Protein AF-A0A7C2QMI1-F1 (afdb_monomer)

Sequence (91 aa):
MLPALRRHLQAFLALNALLTLANVLAGGRWWAFWPLLFTALLLGVHYLFYKALSVDERWADERVEELNLKSYDRSHIEDLKRRLRPPGTDA

Secondary structure (DSSP, 8-state):
-HHHHHHHHHHHHHHHHHHHHHHHHTTS-GGGHHHHHHHHHHHHHHHHHHHHHH--HHHHHHHHHHHHHHHHHHHHHHHH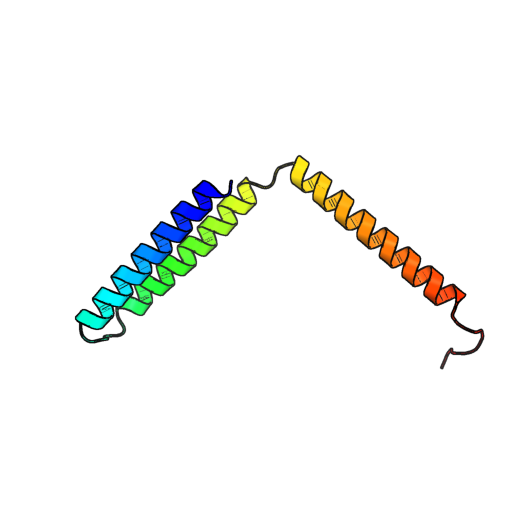HHHSSPTT---

pLDDT: mean 81.78, std 7.76, range [55.25, 91.81]

Foldseek 3Di:
DVPVLVVVVVVLVVVLVVLVVVCVVVPNDCPSVVVNVVSVVVNVVVVVVVVVVPDDPVNVVVVVVVVVVVVVVVVVVVVVVVVPDDPPPDD

Solvent-accessible surface area (backbone atoms only — not comparable to full-atom values): 5247 Å² total; per-residue (Å²): 116,69,70,64,56,48,51,54,51,50,52,49,52,52,52,49,52,52,46,51,51,51,25,55,74,69,68,61,55,75,68,49,51,58,60,50,52,50,53,53,52,50,50,51,53,51,50,52,52,54,50,61,71,66,62,45,72,68,58,49,52,55,50,52,52,53,52,50,53,54,50,50,54,50,53,52,52,52,51,50,54,59,70,69,48,67,93,82,79,86,125

Mean predicted aligned error: 11.53 Å

Structure (mmCIF, N/CA/C/O backbone):
data_AF-A0A7C2QMI1-F1
#
_entry.id   AF-A0A7C2QMI1-F1
#
loop_
_atom_site.group_PDB
_atom_site.id
_atom_site.type_symbol
_atom_site.label_atom_id
_atom_site.label_alt_id
_atom_site.label_comp_id
_atom_site.label_asym_id
_atom_site.label_entity_id
_atom_site.label_seq_id
_atom_site.pdbx_PDB_ins_code
_atom_site.Cartn_x
_atom_site.Cartn_y
_atom_site.Cartn_z
_atom_site.occupancy
_atom_site.B_iso_or_equiv
_atom_site.auth_seq_id
_atom_site.auth_comp_id
_atom_site.auth_asym_id
_atom_site.auth_atom_id
_atom_site.pdbx_PDB_model_num
ATOM 1 N N . MET A 1 1 ? -5.654 9.612 9.901 1.00 55.50 1 MET A N 1
ATOM 2 C CA . MET A 1 1 ? -4.751 8.488 9.541 1.00 55.50 1 MET A CA 1
ATOM 3 C C . MET A 1 1 ? -4.656 8.187 8.041 1.00 55.50 1 MET A C 1
ATOM 5 O O . MET A 1 1 ? -3.551 8.003 7.549 1.00 55.50 1 MET A O 1
ATOM 9 N N . LEU A 1 2 ? -5.753 8.211 7.275 1.00 61.03 2 LEU A N 1
ATOM 10 C CA . LEU A 1 2 ? -5.761 7.901 5.830 1.00 61.03 2 LEU A CA 1
ATOM 11 C C . LEU A 1 2 ? -4.802 8.707 4.912 1.00 61.03 2 LEU A C 1
ATOM 13 O O . LEU A 1 2 ? -4.266 8.105 3.979 1.00 61.03 2 LEU A O 1
ATOM 17 N N . PRO A 1 3 ? -4.539 10.021 5.107 1.00 69.38 3 PRO A N 1
ATOM 18 C CA . PRO A 1 3 ? -3.735 10.780 4.142 1.00 69.38 3 PRO A CA 1
ATOM 19 C C . PRO A 1 3 ? -2.240 10.445 4.204 1.00 69.38 3 PRO A C 1
ATOM 21 O O . PRO A 1 3 ? -1.577 10.445 3.170 1.00 69.38 3 PRO A O 1
ATOM 24 N N . ALA A 1 4 ? -1.706 10.118 5.386 1.00 71.69 4 ALA A N 1
ATOM 25 C CA . ALA A 1 4 ? -0.306 9.729 5.534 1.00 71.69 4 ALA A CA 1
ATOM 26 C C . ALA A 1 4 ? -0.046 8.372 4.867 1.00 71.69 4 ALA A C 1
ATOM 28 O O . ALA A 1 4 ? 0.864 8.268 4.048 1.00 71.69 4 ALA A O 1
ATOM 29 N N . LEU A 1 5 ? -0.893 7.369 5.127 1.00 72.56 5 LEU A N 1
ATOM 30 C CA . LEU A 1 5 ? -0.803 6.058 4.478 1.00 72.56 5 LEU A CA 1
ATOM 31 C C . LEU A 1 5 ? -0.941 6.168 2.953 1.00 72.56 5 LEU A C 1
ATOM 33 O O . LEU A 1 5 ? -0.172 5.550 2.223 1.00 72.56 5 LEU A O 1
ATOM 37 N N . ARG A 1 6 ? -1.862 7.012 2.465 1.00 80.38 6 ARG A N 1
ATOM 38 C CA . ARG A 1 6 ? -2.002 7.301 1.029 1.00 80.38 6 ARG A CA 1
ATOM 39 C C . ARG A 1 6 ? -0.716 7.847 0.415 1.00 80.38 6 ARG A C 1
ATOM 41 O O . ARG A 1 6 ? -0.322 7.365 -0.639 1.00 80.38 6 ARG A O 1
ATOM 48 N N . ARG A 1 7 ? -0.043 8.799 1.071 1.00 81.50 7 ARG A N 1
ATOM 49 C CA . ARG A 1 7 ? 1.241 9.342 0.590 1.00 81.50 7 ARG A CA 1
ATOM 50 C C . ARG A 1 7 ? 2.341 8.280 0.560 1.00 81.50 7 ARG A C 1
ATOM 52 O O . ARG A 1 7 ? 3.088 8.225 -0.408 1.00 81.50 7 ARG A O 1
ATOM 59 N N . HIS A 1 8 ? 2.411 7.415 1.573 1.00 78.94 8 HIS A N 1
ATOM 60 C CA . HIS A 1 8 ? 3.386 6.316 1.606 1.00 78.94 8 HIS A CA 1
ATOM 61 C C . HIS A 1 8 ? 3.124 5.299 0.491 1.00 78.94 8 HIS A C 1
ATOM 63 O O . HIS A 1 8 ? 4.052 4.895 -0.202 1.00 78.94 8 HIS A O 1
ATOM 69 N N . LEU A 1 9 ? 1.857 4.942 0.266 1.00 82.25 9 LEU A N 1
ATOM 70 C CA . LEU A 1 9 ? 1.464 4.056 -0.825 1.00 82.25 9 LEU A CA 1
ATOM 71 C C . LEU A 1 9 ? 1.771 4.677 -2.195 1.00 82.25 9 LEU A C 1
ATOM 73 O O . LEU A 1 9 ? 2.309 4.001 -3.064 1.00 82.25 9 LEU A O 1
ATOM 77 N N . GLN A 1 10 ? 1.477 5.965 -2.387 1.00 88.25 10 GLN A N 1
ATOM 78 C CA . GLN A 1 10 ? 1.801 6.686 -3.620 1.00 88.25 10 GLN A CA 1
ATOM 79 C C . GLN A 1 10 ? 3.310 6.736 -3.873 1.00 88.25 10 GLN A C 1
ATOM 81 O O . GLN A 1 10 ? 3.739 6.449 -4.987 1.00 88.25 10 GLN A O 1
ATOM 86 N N . ALA A 1 11 ? 4.115 7.044 -2.852 1.00 85.62 11 ALA A N 1
ATOM 87 C CA . ALA A 1 11 ? 5.572 7.039 -2.959 1.00 85.62 11 ALA A CA 1
ATOM 88 C C . ALA A 1 11 ? 6.109 5.643 -3.306 1.00 85.62 11 ALA A C 1
ATOM 90 O O . ALA A 1 11 ? 6.970 5.510 -4.173 1.00 85.62 11 ALA A O 1
ATOM 91 N N . PHE A 1 12 ? 5.555 4.598 -2.688 1.00 83.50 12 PHE A N 1
ATOM 92 C CA . PHE A 1 12 ? 5.911 3.216 -2.988 1.00 83.50 12 PHE A CA 1
ATOM 93 C C . PHE A 1 12 ? 5.576 2.821 -4.430 1.00 83.50 12 PHE A C 1
ATOM 95 O O . PHE A 1 12 ? 6.424 2.257 -5.123 1.00 83.50 12 PHE A O 1
ATOM 102 N N . LEU A 1 13 ? 4.365 3.142 -4.895 1.00 88.75 13 LEU A N 1
ATOM 103 C CA . LEU A 1 13 ? 3.933 2.874 -6.267 1.00 88.75 13 LEU A CA 1
ATOM 104 C C . LEU A 1 13 ? 4.788 3.640 -7.278 1.00 88.75 13 LEU A C 1
ATOM 106 O O . LEU A 1 13 ? 5.210 3.059 -8.273 1.00 88.75 13 LEU A O 1
ATOM 110 N N . ALA A 1 14 ? 5.095 4.911 -7.005 1.00 90.69 14 ALA A N 1
ATOM 111 C CA . ALA A 1 14 ? 5.960 5.721 -7.855 1.00 90.69 14 ALA A CA 1
ATOM 112 C C . ALA A 1 14 ? 7.378 5.135 -7.943 1.00 90.69 14 ALA A C 1
ATOM 114 O O . ALA A 1 14 ? 7.908 4.977 -9.040 1.00 90.69 14 ALA A O 1
ATOM 115 N N . LEU A 1 15 ? 7.967 4.745 -6.808 1.00 87.75 15 LEU A N 1
ATOM 116 C CA . LEU A 1 15 ? 9.287 4.116 -6.765 1.00 87.75 15 LEU A CA 1
ATOM 117 C C . LEU A 1 15 ? 9.309 2.783 -7.529 1.00 87.75 15 LEU A C 1
ATOM 119 O O . LEU A 1 15 ? 10.217 2.548 -8.323 1.00 87.75 15 LEU A O 1
ATOM 123 N N . ASN A 1 16 ? 8.296 1.933 -7.338 1.00 86.81 16 ASN A N 1
ATOM 124 C CA . ASN A 1 16 ? 8.189 0.647 -8.035 1.00 86.81 16 ASN A CA 1
ATOM 125 C C . ASN A 1 16 ? 7.990 0.829 -9.542 1.00 86.81 16 ASN A C 1
ATOM 127 O O . ASN A 1 16 ? 8.617 0.122 -10.331 1.00 86.81 16 ASN A O 1
ATOM 131 N N . ALA A 1 17 ? 7.159 1.790 -9.952 1.00 89.94 17 ALA A N 1
ATOM 132 C CA . ALA A 1 17 ? 6.954 2.118 -11.357 1.00 89.94 17 ALA A CA 1
ATOM 133 C C . ALA A 1 17 ? 8.251 2.616 -12.009 1.00 89.94 17 ALA A C 1
ATOM 135 O O . ALA A 1 17 ? 8.611 2.140 -13.084 1.00 89.94 17 ALA A O 1
ATOM 136 N N . LEU A 1 18 ? 8.993 3.504 -11.335 1.00 91.38 18 LEU A N 1
ATOM 137 C CA . LEU A 1 18 ? 10.289 3.998 -11.807 1.00 91.38 18 LEU A CA 1
ATOM 138 C C . LEU A 1 18 ? 11.317 2.873 -11.938 1.00 91.38 18 LEU A C 1
ATOM 140 O O . LEU A 1 18 ? 11.985 2.776 -12.965 1.00 91.38 18 LEU A O 1
ATOM 144 N N . LEU A 1 19 ? 11.421 1.994 -10.938 1.00 87.12 19 LEU A N 1
ATOM 145 C CA . LEU A 1 19 ? 12.336 0.854 -10.997 1.00 87.12 19 LEU A CA 1
ATOM 146 C C . LEU A 1 19 ? 11.964 -0.137 -12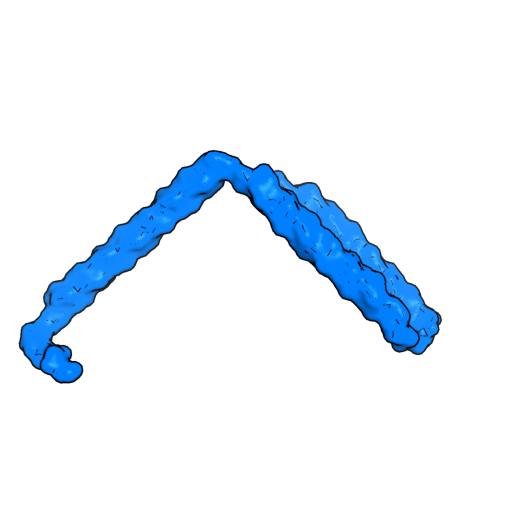.097 1.00 87.12 19 LEU A C 1
ATOM 148 O O . LEU A 1 19 ? 12.841 -0.641 -12.792 1.00 87.12 19 LEU A O 1
ATOM 152 N N . THR A 1 20 ? 10.672 -0.402 -12.270 1.00 85.44 20 THR A N 1
ATOM 153 C CA . THR A 1 20 ? 10.178 -1.293 -13.323 1.00 85.44 20 THR A CA 1
ATOM 154 C C . THR A 1 20 ? 10.467 -0.705 -14.699 1.00 85.44 20 THR A C 1
ATOM 156 O O . THR A 1 20 ? 10.956 -1.410 -15.579 1.00 85.44 20 THR A O 1
ATOM 159 N N . LEU A 1 21 ? 10.246 0.600 -14.878 1.00 89.38 21 LEU A N 1
ATOM 160 C CA . LEU A 1 21 ? 10.569 1.297 -16.118 1.00 89.38 21 LEU A CA 1
ATOM 161 C C . LEU A 1 21 ? 12.075 1.251 -16.403 1.00 89.38 21 LEU A C 1
ATOM 163 O O . LEU A 1 21 ? 12.475 0.875 -17.501 1.00 89.38 21 LEU A O 1
ATOM 167 N N . ALA A 1 22 ? 12.914 1.545 -15.406 1.00 87.62 22 ALA A N 1
ATOM 168 C CA . ALA A 1 22 ? 14.366 1.435 -15.528 1.00 87.62 22 ALA A CA 1
ATOM 169 C C . ALA A 1 22 ? 14.804 0.005 -15.883 1.00 87.62 22 ALA A C 1
ATOM 171 O O . ALA A 1 22 ? 15.703 -0.182 -16.700 1.00 87.62 22 ALA A O 1
ATOM 172 N N . ASN A 1 23 ? 14.143 -1.009 -15.321 1.00 87.31 23 ASN A N 1
ATOM 173 C CA . ASN A 1 23 ? 14.413 -2.408 -15.627 1.00 87.31 23 ASN A CA 1
ATOM 174 C C . ASN A 1 23 ? 14.124 -2.760 -17.090 1.00 87.31 23 ASN A C 1
ATOM 176 O O . ASN A 1 23 ? 14.934 -3.420 -17.740 1.00 87.31 23 ASN A O 1
ATOM 180 N N . VAL A 1 24 ? 12.979 -2.305 -17.604 1.00 86.62 24 VAL A N 1
ATOM 181 C CA . VAL A 1 24 ? 12.581 -2.498 -19.005 1.00 86.62 24 VAL A CA 1
ATOM 182 C C . VAL A 1 24 ? 13.566 -1.790 -19.937 1.00 86.62 24 VAL A C 1
ATOM 184 O O . VAL A 1 24 ? 14.063 -2.408 -20.875 1.00 86.62 24 VAL A O 1
ATOM 187 N N . LEU A 1 25 ? 13.920 -0.535 -19.636 1.00 89.00 25 LEU A N 1
ATOM 188 C CA . LEU A 1 25 ? 14.877 0.250 -20.425 1.00 89.00 25 LEU A CA 1
ATOM 189 C C . LEU A 1 25 ? 16.295 -0.348 -20.410 1.00 89.00 25 LEU A C 1
ATOM 191 O O . LEU A 1 25 ? 16.999 -0.281 -21.413 1.00 89.00 25 LEU A O 1
ATOM 195 N N . ALA A 1 26 ? 16.704 -0.982 -19.309 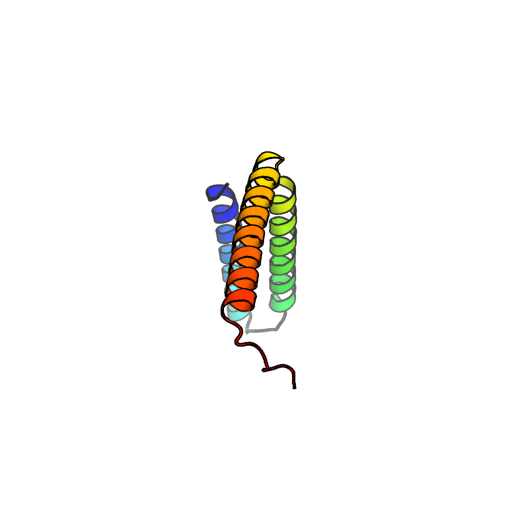1.00 85.44 26 ALA A N 1
ATOM 196 C CA . ALA A 1 26 ? 17.991 -1.672 -19.177 1.00 85.44 26 ALA A CA 1
ATOM 197 C C . ALA A 1 26 ? 18.018 -3.081 -19.814 1.00 85.44 26 ALA A C 1
ATOM 199 O O . ALA A 1 26 ? 18.971 -3.838 -19.605 1.00 85.44 26 ALA A O 1
ATOM 200 N N . GLY A 1 27 ? 16.980 -3.459 -20.568 1.00 81.69 27 GLY A N 1
ATOM 201 C CA . GLY A 1 27 ? 16.919 -4.726 -21.299 1.00 81.69 27 GLY A CA 1
ATOM 202 C C . GLY A 1 27 ? 16.407 -5.915 -20.483 1.00 81.69 27 GLY A C 1
ATOM 203 O O . GLY A 1 27 ? 16.780 -7.050 -20.766 1.00 81.69 27 GLY A O 1
ATOM 204 N N . GLY A 1 28 ? 15.587 -5.685 -19.452 1.00 71.94 28 GLY A N 1
ATOM 205 C CA . GLY A 1 28 ? 14.842 -6.751 -18.764 1.00 71.94 28 GLY A CA 1
ATOM 206 C C . GLY A 1 28 ? 15.697 -7.730 -17.950 1.00 71.94 28 GLY A C 1
ATOM 207 O O . GLY A 1 28 ? 15.243 -8.818 -17.600 1.00 71.94 28 GLY A O 1
ATOM 208 N N . ARG A 1 29 ? 16.940 -7.361 -17.629 1.00 73.75 29 ARG A N 1
ATOM 209 C CA . ARG A 1 29 ? 17.805 -8.129 -16.721 1.00 73.75 29 ARG A CA 1
ATOM 210 C C . ARG A 1 29 ? 17.113 -8.231 -15.355 1.00 73.75 29 ARG A C 1
ATOM 212 O O . ARG A 1 29 ? 16.596 -7.244 -14.867 1.00 73.75 29 ARG A O 1
ATOM 219 N N . TRP A 1 30 ? 17.131 -9.384 -14.691 1.00 79.00 30 TRP A N 1
ATOM 220 C CA . TRP A 1 30 ? 16.422 -9.618 -13.413 1.00 79.00 30 TRP A CA 1
ATOM 221 C C . TRP A 1 30 ? 16.955 -8.814 -12.203 1.00 79.00 30 TRP A C 1
ATOM 223 O O . TRP A 1 30 ? 16.623 -9.103 -11.057 1.00 79.00 30 TRP A O 1
ATOM 233 N N . TRP A 1 31 ? 17.782 -7.792 -12.422 1.00 83.44 31 TRP A N 1
ATOM 234 C CA . TRP A 1 31 ? 18.411 -7.015 -11.356 1.00 83.44 31 TRP A CA 1
ATOM 235 C C . TRP A 1 31 ? 17.390 -6.227 -10.528 1.00 83.44 31 TRP A C 1
ATOM 237 O O . TRP A 1 31 ? 17.561 -6.129 -9.3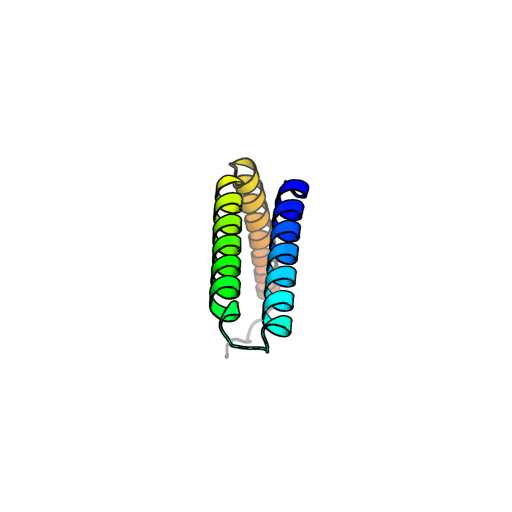15 1.00 83.44 31 TRP A O 1
ATOM 247 N N . ALA A 1 32 ? 16.316 -5.716 -11.146 1.00 82.75 32 ALA A N 1
ATOM 248 C CA . ALA A 1 32 ? 15.305 -4.935 -10.433 1.00 82.75 32 ALA A CA 1
ATOM 249 C C . ALA A 1 32 ? 14.423 -5.786 -9.509 1.00 82.75 32 ALA A C 1
ATOM 251 O O . ALA A 1 32 ? 13.753 -5.232 -8.642 1.00 82.75 32 ALA A O 1
ATOM 252 N N . PHE A 1 33 ? 14.458 -7.118 -9.635 1.00 81.88 33 PHE A N 1
ATOM 253 C CA . PHE A 1 33 ? 13.727 -8.017 -8.743 1.00 81.88 33 PHE A CA 1
ATOM 254 C C . PHE A 1 33 ? 14.093 -7.781 -7.272 1.00 81.88 33 PHE A C 1
ATOM 256 O O . PHE A 1 33 ? 13.208 -7.632 -6.434 1.00 81.88 33 PHE A O 1
ATOM 263 N N . TRP A 1 34 ? 15.390 -7.688 -6.960 1.00 86.38 34 TRP A N 1
ATOM 264 C CA . TRP A 1 34 ? 15.861 -7.556 -5.579 1.00 86.38 34 TRP A CA 1
ATOM 265 C C . TRP A 1 34 ? 15.449 -6.231 -4.925 1.00 86.38 34 TRP A C 1
ATOM 267 O O . TRP A 1 34 ? 14.875 -6.269 -3.835 1.00 86.38 34 TRP A O 1
ATOM 277 N N . PRO A 1 35 ? 15.649 -5.063 -5.564 1.00 85.31 35 PRO A N 1
ATOM 278 C CA . PRO A 1 35 ? 15.130 -3.806 -5.039 1.00 85.31 35 PRO A CA 1
ATOM 279 C C . PRO A 1 35 ? 13.597 -3.761 -4.919 1.00 85.31 35 PRO A C 1
ATOM 281 O O . PRO A 1 35 ? 13.080 -3.227 -3.936 1.00 85.31 35 PRO A O 1
ATOM 284 N N . LEU A 1 36 ? 12.853 -4.323 -5.882 1.00 83.75 36 LEU A N 1
ATOM 285 C CA . LEU A 1 36 ? 11.384 -4.368 -5.829 1.00 83.75 36 LEU A CA 1
ATOM 286 C C . LEU A 1 36 ? 10.906 -5.222 -4.646 1.00 83.75 36 LEU A C 1
ATOM 288 O O . LEU A 1 36 ? 10.074 -4.778 -3.857 1.00 83.75 36 LEU A O 1
ATOM 292 N N . LEU A 1 37 ? 11.494 -6.406 -4.459 1.00 86.44 37 LEU A N 1
ATOM 293 C CA . LEU A 1 37 ? 11.195 -7.278 -3.324 1.00 86.44 37 LEU A CA 1
ATOM 294 C C . LEU A 1 37 ? 11.520 -6.593 -1.991 1.00 86.44 37 LEU A C 1
ATOM 296 O O . LEU A 1 37 ? 10.697 -6.589 -1.075 1.00 86.44 37 LEU A O 1
ATOM 300 N N . PHE A 1 38 ? 12.701 -5.983 -1.887 1.00 90.38 38 PHE A N 1
ATOM 301 C CA . PHE A 1 38 ? 13.137 -5.314 -0.665 1.00 90.38 38 PHE A CA 1
ATOM 302 C C . PHE A 1 38 ? 12.221 -4.145 -0.294 1.00 90.38 38 PHE A C 1
ATOM 304 O O . PHE A 1 38 ? 11.785 -4.034 0.851 1.00 90.38 38 PHE A O 1
ATOM 311 N N . THR A 1 39 ? 11.877 -3.293 -1.262 1.00 86.12 39 THR A N 1
ATOM 312 C CA . THR A 1 39 ? 10.974 -2.162 -1.012 1.00 86.12 39 THR A CA 1
ATOM 313 C C . THR A 1 39 ? 9.573 -2.632 -0.625 1.00 86.12 39 THR A C 1
ATOM 315 O O . THR A 1 39 ? 8.956 -2.017 0.246 1.00 86.12 39 THR A O 1
ATOM 318 N N . ALA A 1 40 ? 9.071 -3.723 -1.218 1.00 84.12 40 ALA A N 1
ATOM 319 C CA . ALA A 1 40 ? 7.769 -4.294 -0.870 1.00 84.12 40 ALA A CA 1
ATOM 320 C C . ALA A 1 40 ? 7.739 -4.809 0.576 1.00 84.12 40 ALA A C 1
ATOM 322 O O . ALA A 1 40 ? 6.813 -4.497 1.328 1.00 84.12 40 ALA A O 1
ATOM 323 N N . LEU A 1 41 ? 8.780 -5.538 0.988 1.00 91.81 41 LEU A N 1
ATOM 324 C CA . LEU A 1 41 ? 8.927 -6.002 2.367 1.00 91.81 41 LEU A CA 1
ATOM 325 C C . LEU A 1 41 ? 9.023 -4.828 3.346 1.00 91.81 41 LEU A C 1
ATOM 327 O O . LEU A 1 41 ? 8.334 -4.822 4.365 1.00 91.81 41 LEU A O 1
ATOM 331 N N . LEU A 1 42 ? 9.820 -3.809 3.016 1.00 88.75 42 LEU A N 1
ATOM 332 C CA . LEU A 1 42 ? 9.992 -2.624 3.854 1.00 88.75 42 LEU A CA 1
ATOM 333 C C . LEU A 1 42 ? 8.676 -1.856 4.038 1.00 88.75 42 LEU A C 1
ATOM 335 O O . LEU A 1 42 ? 8.366 -1.441 5.154 1.00 88.75 42 LEU A O 1
ATOM 339 N N . LEU A 1 43 ? 7.857 -1.732 2.987 1.00 83.56 43 LEU A N 1
ATOM 340 C CA . LEU A 1 43 ? 6.519 -1.149 3.112 1.00 83.56 43 LEU A CA 1
ATOM 341 C C . LEU A 1 43 ? 5.608 -2.002 4.008 1.00 83.56 43 LEU A C 1
ATOM 343 O O . LEU A 1 43 ? 4.875 -1.449 4.828 1.00 83.56 43 LEU A O 1
ATOM 347 N N . GLY A 1 44 ? 5.655 -3.330 3.873 1.00 86.56 44 GLY A N 1
ATOM 348 C CA . GLY A 1 44 ? 4.887 -4.248 4.717 1.00 86.56 44 GLY A CA 1
ATOM 349 C C . GLY A 1 44 ? 5.227 -4.087 6.200 1.00 86.56 44 GLY A C 1
ATOM 350 O O . GLY A 1 44 ? 4.330 -3.914 7.026 1.00 86.56 44 GLY A O 1
ATOM 351 N N . VAL A 1 45 ? 6.520 -4.054 6.529 1.00 89.06 45 VAL A N 1
ATOM 352 C CA . VAL A 1 45 ? 7.003 -3.810 7.898 1.00 89.06 45 VAL A CA 1
ATOM 353 C C . VAL A 1 45 ? 6.563 -2.434 8.396 1.00 89.06 45 VAL A C 1
ATOM 355 O O . VAL A 1 45 ? 6.031 -2.327 9.500 1.00 89.06 45 VAL A O 1
ATOM 358 N N . HIS A 1 46 ? 6.711 -1.391 7.577 1.00 84.56 46 HIS A N 1
ATOM 359 C CA . HIS A 1 46 ? 6.296 -0.030 7.930 1.00 84.56 46 HIS A CA 1
ATOM 360 C C . HIS A 1 46 ? 4.800 0.057 8.238 1.00 84.56 46 HIS A C 1
ATOM 362 O O . HIS A 1 46 ? 4.396 0.679 9.220 1.00 84.56 46 HIS A O 1
ATOM 368 N N . TYR A 1 47 ? 3.969 -0.607 7.432 1.00 83.94 47 TYR A N 1
ATOM 369 C CA . TYR A 1 47 ? 2.531 -0.683 7.663 1.00 83.94 47 TYR A CA 1
ATOM 370 C C . TYR A 1 47 ? 2.201 -1.384 8.983 1.00 83.94 47 TYR A C 1
ATOM 372 O O . TYR A 1 47 ? 1.399 -0.863 9.756 1.00 83.94 47 TYR A O 1
ATOM 380 N N . LEU A 1 48 ? 2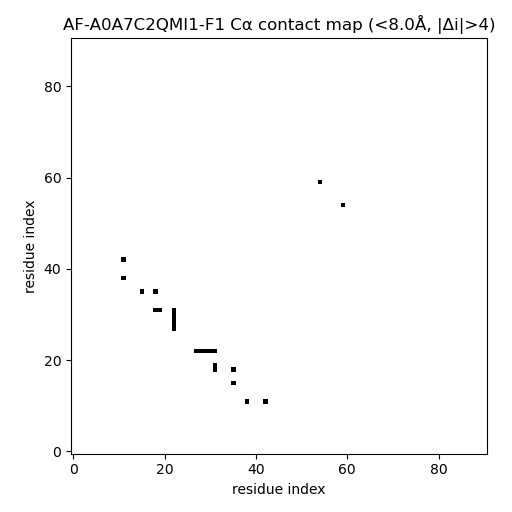.820 -2.537 9.259 1.00 86.56 48 LEU A N 1
ATOM 381 C CA . LEU A 1 48 ? 2.595 -3.275 10.504 1.00 86.56 48 LEU A CA 1
ATOM 382 C C . LEU A 1 48 ? 3.009 -2.455 11.726 1.00 86.56 48 LEU A C 1
ATOM 384 O O . LEU A 1 48 ? 2.260 -2.400 12.697 1.00 86.56 48 LEU A O 1
ATOM 388 N N . PHE A 1 49 ? 4.152 -1.773 11.655 1.00 84.94 49 PHE A N 1
ATOM 389 C CA . PHE A 1 49 ? 4.645 -0.931 12.739 1.00 84.94 49 PHE A CA 1
ATOM 390 C C . PHE A 1 49 ? 3.727 0.269 12.988 1.00 84.94 49 PHE A C 1
ATOM 392 O O . PHE A 1 49 ? 3.309 0.511 14.117 1.00 84.94 49 PHE A O 1
ATOM 399 N N . TYR A 1 50 ? 3.330 0.981 11.929 1.00 81.31 50 TYR A N 1
ATOM 400 C CA . TYR A 1 50 ? 2.392 2.096 12.050 1.00 81.31 50 TYR A CA 1
ATOM 401 C C . TYR A 1 50 ? 1.032 1.638 12.582 1.00 81.31 50 TYR A C 1
ATOM 403 O O . TYR A 1 50 ? 0.437 2.311 13.419 1.00 81.31 50 TYR A O 1
ATOM 411 N N . LYS A 1 51 ? 0.552 0.472 12.132 1.00 79.62 51 LYS A N 1
ATOM 412 C CA . LYS A 1 51 ? -0.691 -0.119 12.625 1.00 79.62 51 LYS A CA 1
ATOM 413 C C . LYS A 1 51 ? -0.588 -0.469 14.108 1.00 79.62 51 LYS A C 1
ATOM 415 O O . LYS A 1 51 ? -1.495 -0.126 14.853 1.00 79.62 51 LYS A O 1
ATOM 420 N N . ALA A 1 52 ? 0.507 -1.092 14.536 1.00 82.56 52 ALA A N 1
ATOM 421 C CA . ALA A 1 52 ? 0.741 -1.427 15.937 1.00 82.56 52 ALA A CA 1
ATOM 422 C C . ALA A 1 52 ? 0.784 -0.175 16.825 1.00 82.56 52 ALA A C 1
ATOM 424 O O . ALA A 1 52 ? 0.164 -0.162 17.879 1.00 82.56 52 ALA A O 1
ATOM 425 N N . LEU A 1 53 ? 1.431 0.901 16.368 1.00 80.81 53 LEU A N 1
ATOM 426 C CA . LEU A 1 53 ? 1.447 2.182 17.083 1.00 80.81 53 LEU A CA 1
ATOM 427 C C . LEU A 1 53 ? 0.098 2.914 17.068 1.00 80.81 53 LEU A C 1
ATOM 429 O O . LEU A 1 53 ? -0.152 3.750 17.927 1.00 80.81 53 LEU A O 1
ATOM 433 N N . SER A 1 54 ? -0.751 2.646 16.074 1.00 78.19 54 SER A N 1
ATOM 434 C CA . SER A 1 54 ? -2.090 3.238 15.975 1.00 78.19 54 SER A CA 1
ATOM 435 C C . SER A 1 54 ? -3.148 2.540 16.825 1.00 78.19 54 SER A C 1
ATOM 437 O O . SER A 1 54 ? -4.269 3.036 16.897 1.00 78.19 54 SER A O 1
ATOM 439 N N . VAL A 1 55 ? -2.823 1.383 17.409 1.00 78.38 55 VAL A N 1
ATOM 440 C CA . VAL A 1 55 ? -3.707 0.697 18.351 1.00 78.38 55 VAL A CA 1
ATOM 441 C C . VAL A 1 55 ? -3.678 1.478 19.660 1.00 78.38 55 VAL A C 1
ATOM 443 O O . VAL A 1 55 ? -2.665 1.495 20.353 1.00 78.38 55 VAL A O 1
ATOM 446 N N . ASP A 1 56 ? -4.789 2.141 19.967 1.00 77.31 56 ASP A N 1
ATOM 447 C CA . ASP A 1 56 ? -5.032 2.790 21.251 1.00 77.31 56 ASP A CA 1
ATOM 448 C C . ASP A 1 56 ? -6.054 1.992 22.083 1.00 77.31 56 ASP A C 1
ATOM 450 O O . ASP A 1 56 ? -6.703 1.063 21.590 1.00 77.31 56 ASP A O 1
ATOM 454 N N . GLU A 1 57 ? -6.179 2.333 23.368 1.00 75.12 57 GLU A N 1
ATOM 455 C CA . GLU A 1 57 ? -7.134 1.694 24.291 1.00 75.12 57 GLU A CA 1
ATOM 456 C C . GLU A 1 57 ? -8.576 1.812 23.793 1.00 75.12 57 GLU A C 1
ATOM 458 O O . GLU A 1 57 ? -9.363 0.881 23.930 1.00 75.12 57 GLU A O 1
ATOM 463 N N . ARG A 1 58 ? -8.902 2.907 23.103 1.00 80.12 58 ARG A N 1
ATOM 464 C CA . ARG A 1 58 ? -10.237 3.140 22.555 1.00 80.12 58 ARG A CA 1
ATOM 465 C C . ARG A 1 58 ? -10.565 2.174 21.414 1.00 80.12 58 ARG A C 1
ATOM 467 O O . ARG A 1 58 ? -11.663 1.631 21.357 1.00 80.12 58 ARG A O 1
ATOM 474 N N . TRP A 1 59 ? -9.609 1.919 20.524 1.00 84.81 59 TRP A N 1
ATOM 475 C CA . TRP A 1 59 ? -9.713 0.899 19.485 1.00 84.81 59 TRP A CA 1
ATOM 476 C C . TRP A 1 59 ? -9.841 -0.501 20.091 1.00 84.81 59 TRP A C 1
ATOM 478 O O . TRP A 1 59 ? -10.572 -1.333 19.547 1.00 84.81 59 TRP A O 1
ATOM 488 N N . ALA A 1 60 ? -9.136 -0.770 21.195 1.00 83.19 60 ALA A N 1
ATOM 489 C CA . ALA A 1 60 ? -9.218 -2.050 21.889 1.00 83.19 60 ALA A CA 1
ATOM 490 C C . ALA A 1 60 ? -10.616 -2.269 22.485 1.00 83.19 60 ALA A C 1
ATOM 492 O O . ALA A 1 60 ? -11.211 -3.317 22.230 1.00 83.19 60 ALA A O 1
ATOM 493 N N . ASP A 1 61 ? -11.171 -1.268 23.172 1.00 85.31 61 ASP A N 1
ATOM 494 C CA . ASP A 1 61 ? -12.522 -1.319 23.740 1.00 85.31 61 ASP A CA 1
ATOM 495 C C . ASP A 1 61 ? -13.590 -1.528 22.655 1.00 85.31 61 ASP A C 1
ATOM 497 O O . ASP A 1 61 ? -14.402 -2.450 22.757 1.00 85.31 61 ASP A O 1
ATOM 501 N N . GLU A 1 62 ? -13.531 -0.766 21.555 1.00 86.31 62 GLU A N 1
ATOM 502 C CA . GLU A 1 62 ? -14.447 -0.926 20.413 1.00 86.31 62 GLU A CA 1
ATOM 503 C C . GLU A 1 62 ? -14.372 -2.339 19.801 1.00 86.31 62 GLU A C 1
ATOM 505 O O . GLU A 1 62 ? -15.384 -2.915 19.389 1.00 86.31 62 GLU A O 1
ATOM 510 N N . ARG A 1 63 ? -13.171 -2.931 19.721 1.00 87.00 63 ARG A N 1
ATOM 511 C CA . ARG A 1 63 ? -12.998 -4.294 19.190 1.00 87.00 63 ARG A CA 1
ATOM 512 C C . ARG A 1 63 ? -13.497 -5.364 20.147 1.00 87.00 63 ARG A C 1
ATOM 514 O O . ARG A 1 63 ? -14.049 -6.359 19.676 1.00 87.00 63 ARG A O 1
ATOM 521 N N . VAL A 1 64 ? -13.305 -5.184 21.450 1.00 88.31 64 VAL A N 1
ATOM 522 C CA . VAL A 1 64 ? -13.823 -6.095 22.479 1.00 88.31 64 VAL A CA 1
ATOM 523 C C . VAL A 1 64 ? -15.349 -6.072 22.488 1.00 88.31 64 VAL A C 1
ATOM 525 O O . VAL A 1 64 ? -15.969 -7.135 22.513 1.00 88.31 64 VAL A O 1
ATOM 528 N N . GLU A 1 65 ? -15.962 -4.892 22.389 1.00 89.19 65 GLU A N 1
ATOM 529 C CA . GLU A 1 65 ? -17.415 -4.749 22.289 1.00 89.19 65 GLU A CA 1
ATOM 530 C C . GLU A 1 65 ? -17.966 -5.454 21.040 1.00 89.19 65 GLU A C 1
ATOM 532 O O . GLU A 1 65 ? -18.887 -6.266 21.139 1.00 89.19 65 GLU A O 1
ATOM 537 N N . GLU A 1 66 ? -17.349 -5.250 19.872 1.00 89.44 66 GLU A N 1
ATOM 538 C CA . GLU A 1 66 ? -17.755 -5.930 18.635 1.00 89.44 66 GLU A CA 1
ATOM 539 C C . GLU A 1 66 ? -17.628 -7.462 18.733 1.00 89.44 66 GLU A C 1
ATOM 541 O O . GLU A 1 66 ? -18.496 -8.200 18.255 1.00 89.44 66 GLU A O 1
ATOM 546 N N . LEU A 1 67 ? -16.551 -7.958 19.349 1.00 89.19 67 LEU A N 1
ATOM 547 C CA . LEU A 1 67 ? -16.345 -9.388 19.595 1.00 89.19 67 LEU A CA 1
ATOM 548 C C . LEU A 1 67 ? -17.421 -9.964 20.521 1.00 89.19 67 LEU A C 1
ATOM 550 O O . LEU A 1 67 ? -17.928 -11.054 20.249 1.00 89.19 67 LEU A O 1
ATOM 554 N N . ASN A 1 68 ? -17.796 -9.230 21.569 1.00 86.19 68 ASN A N 1
ATOM 555 C CA . ASN A 1 68 ? -18.856 -9.628 22.492 1.00 86.19 68 ASN A CA 1
ATOM 556 C C . ASN A 1 68 ? -20.232 -9.640 21.824 1.00 86.19 68 ASN A C 1
ATOM 558 O O . ASN A 1 68 ? -20.985 -10.590 22.011 1.00 86.19 68 ASN A O 1
ATOM 562 N N . LEU A 1 69 ? -20.554 -8.649 20.992 1.00 86.94 69 LEU A N 1
ATOM 563 C CA . LEU A 1 69 ? -21.814 -8.642 20.243 1.00 86.94 69 LEU A CA 1
ATOM 564 C C . LEU A 1 69 ? -21.907 -9.844 19.293 1.00 86.94 69 LEU A C 1
ATOM 566 O O . LEU A 1 69 ? -22.922 -10.536 19.254 1.00 86.94 69 LEU A O 1
ATOM 570 N N . LYS A 1 70 ? -20.818 -10.162 18.581 1.00 85.06 70 LYS A N 1
ATOM 571 C CA . LYS A 1 70 ? -20.771 -11.340 17.698 1.00 85.06 70 LYS A CA 1
ATOM 572 C C . LYS A 1 70 ? -20.853 -12.659 18.464 1.00 85.06 70 LYS A C 1
ATOM 574 O O . LYS A 1 70 ? -21.448 -13.614 17.961 1.00 85.06 70 LYS A O 1
ATOM 579 N N . SER A 1 71 ? -20.242 -12.748 19.647 1.00 81.56 71 SER A N 1
ATOM 580 C CA . SER A 1 71 ? -20.326 -13.952 20.481 1.00 81.56 71 SER A CA 1
ATOM 581 C C . SER A 1 71 ? -21.734 -14.130 21.053 1.00 81.56 71 SER A C 1
ATOM 583 O O . SER A 1 71 ? -22.252 -15.249 21.048 1.00 81.56 71 SER A O 1
ATOM 585 N N . TYR A 1 72 ? -22.386 -13.031 21.439 1.00 81.75 72 TYR A N 1
ATOM 586 C CA . TYR A 1 72 ? -23.771 -13.015 21.889 1.00 81.75 72 TYR A CA 1
ATOM 587 C C . TYR A 1 72 ? -24.711 -13.519 20.790 1.00 81.75 72 TYR A C 1
ATOM 589 O O . TYR A 1 72 ? -25.414 -14.508 21.004 1.00 81.75 72 TYR A O 1
ATOM 597 N N . ASP A 1 73 ? -24.637 -12.951 19.583 1.00 85.69 73 ASP A N 1
ATOM 598 C CA . ASP A 1 73 ? -25.430 -13.404 18.431 1.00 85.69 73 ASP A CA 1
ATOM 599 C C . ASP A 1 73 ? -25.200 -14.884 18.119 1.00 85.69 73 ASP A C 1
ATOM 601 O O . ASP A 1 73 ? -26.146 -15.639 17.880 1.00 85.69 73 ASP A O 1
ATOM 605 N N . ARG A 1 74 ? -23.943 -15.338 18.172 1.00 83.62 74 ARG A N 1
ATOM 606 C CA . ARG A 1 74 ? -23.618 -16.749 17.957 1.00 83.62 74 ARG A CA 1
ATOM 607 C C . ARG A 1 74 ? -24.282 -17.649 18.996 1.00 83.62 74 ARG A C 1
ATOM 609 O O . ARG A 1 74 ? -24.891 -18.648 18.619 1.00 83.62 74 ARG A O 1
ATOM 616 N N . SER A 1 75 ? -24.179 -17.306 20.278 1.00 79.12 75 SER A N 1
ATOM 617 C CA . SER A 1 75 ? -24.804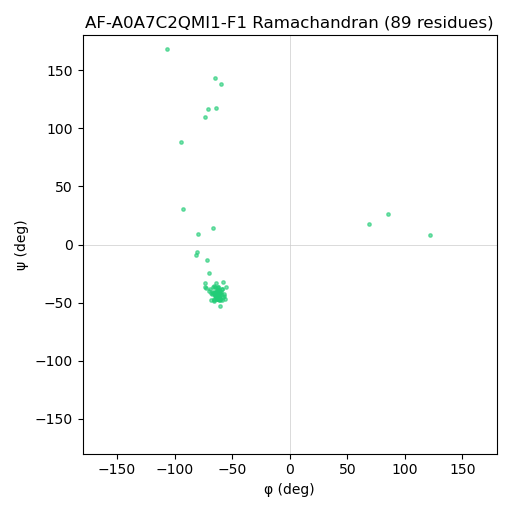 -18.087 21.352 1.00 79.12 75 SER A CA 1
ATOM 618 C C . SER A 1 75 ? -26.330 -18.111 21.224 1.00 79.12 75 SER A C 1
ATOM 620 O O . SER A 1 75 ? -26.952 -19.154 21.416 1.00 79.12 75 SER A O 1
ATOM 622 N N . HIS A 1 76 ? -26.929 -17.001 20.791 1.00 8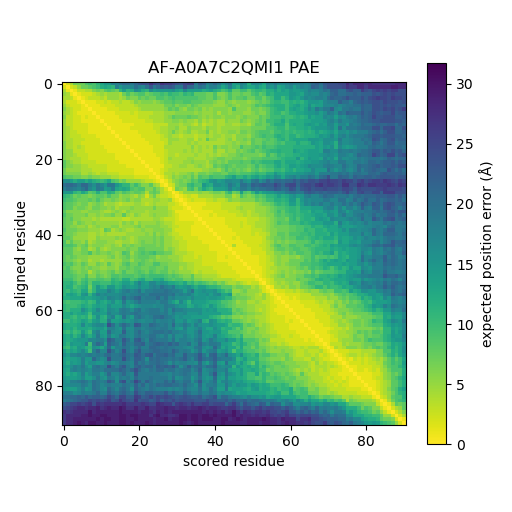3.88 76 H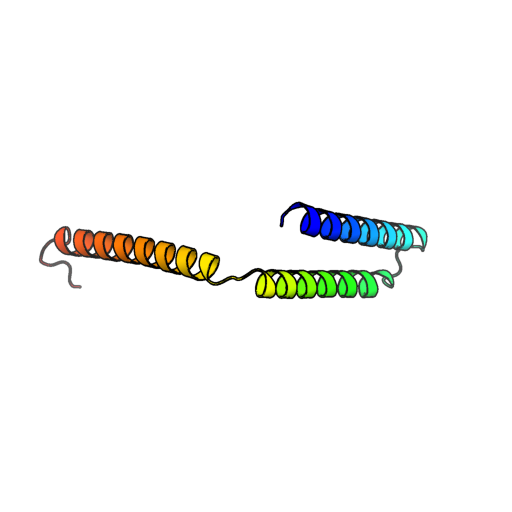IS A N 1
ATOM 623 C CA . HIS A 1 76 ? -28.361 -16.900 20.545 1.00 83.88 76 HIS A CA 1
ATOM 624 C C . HIS A 1 76 ? -28.808 -17.788 19.369 1.00 83.88 76 HIS A C 1
ATOM 626 O O . HIS A 1 76 ? -29.828 -18.476 19.453 1.00 83.88 76 HIS A O 1
ATOM 632 N N . ILE A 1 77 ? -28.021 -17.841 18.287 1.00 82.06 77 ILE A N 1
ATOM 633 C CA . ILE A 1 77 ? -28.255 -18.752 17.155 1.00 82.06 77 ILE A CA 1
ATOM 634 C C . ILE A 1 77 ? -28.126 -20.214 17.596 1.00 82.06 77 ILE A C 1
ATOM 636 O O . ILE A 1 77 ? -28.949 -21.043 17.205 1.00 82.06 77 ILE A O 1
ATOM 640 N N . GLU A 1 78 ? -27.112 -20.549 18.396 1.00 84.12 78 GLU A N 1
ATOM 641 C CA . GLU A 1 78 ? -26.914 -21.907 18.912 1.00 84.12 78 GLU A CA 1
ATOM 642 C C . GLU A 1 78 ? -28.075 -22.349 19.817 1.00 84.12 78 GLU A C 1
ATOM 644 O O . GLU A 1 78 ? -28.542 -23.486 19.692 1.00 84.12 78 GLU A O 1
ATOM 649 N N . ASP A 1 79 ? -28.606 -21.449 20.649 1.00 85.25 79 ASP A N 1
ATOM 650 C CA . ASP A 1 79 ? -29.753 -21.734 21.514 1.00 85.25 79 ASP A CA 1
ATOM 651 C C . ASP A 1 79 ? -31.048 -21.946 20.707 1.00 85.25 79 ASP A C 1
ATOM 653 O O . ASP A 1 79 ? -31.771 -22.922 20.920 1.00 85.25 79 ASP A O 1
ATOM 657 N N . LEU A 1 80 ? -31.297 -21.122 19.683 1.00 81.50 80 LEU A N 1
ATOM 658 C CA . LEU A 1 80 ? -32.374 -21.351 18.710 1.00 81.50 80 LEU A CA 1
ATOM 659 C C . LEU A 1 80 ? -32.236 -22.713 18.021 1.00 81.50 80 LEU A C 1
ATOM 661 O O . LEU A 1 80 ? -33.210 -23.458 17.923 1.00 81.50 80 LEU A O 1
ATOM 665 N N . LYS A 1 81 ? -31.022 -23.076 17.594 1.00 84.06 81 LYS A N 1
ATOM 666 C CA . LYS A 1 81 ? -30.738 -24.373 16.961 1.00 84.06 81 LYS A CA 1
ATOM 667 C C . LYS A 1 81 ? -31.009 -25.546 17.900 1.00 84.06 81 LYS A C 1
ATOM 669 O O . LYS A 1 81 ? -31.457 -26.592 17.440 1.00 84.06 81 LYS A O 1
ATOM 674 N N . ARG A 1 82 ? -30.732 -25.386 19.197 1.00 81.38 82 ARG A N 1
ATOM 675 C CA . ARG A 1 82 ? -31.010 -26.391 20.232 1.00 81.38 82 ARG A CA 1
ATOM 676 C C . ARG A 1 82 ? -32.513 -26.536 20.482 1.00 81.38 82 ARG A C 1
ATOM 678 O O . ARG A 1 82 ? -32.979 -27.658 20.620 1.00 81.38 82 ARG A O 1
ATOM 685 N N . ARG A 1 83 ? -33.269 -25.434 20.488 1.00 78.88 83 ARG A N 1
ATOM 686 C CA . ARG A 1 83 ? -34.732 -25.432 20.688 1.00 78.88 83 ARG A CA 1
ATOM 687 C C . ARG A 1 83 ? -35.516 -25.945 19.478 1.00 78.88 83 ARG A C 1
ATOM 689 O O . ARG A 1 83 ? -36.531 -26.606 19.647 1.00 78.88 83 ARG A O 1
ATOM 696 N N . LEU A 1 84 ? -35.051 -25.642 18.267 1.00 80.62 84 LEU A N 1
ATOM 697 C CA . LEU A 1 84 ? -35.635 -26.126 17.009 1.00 80.62 84 LEU A CA 1
ATOM 698 C C . LEU A 1 84 ? -35.205 -27.558 16.666 1.00 80.62 84 LEU A C 1
ATOM 700 O O . LEU A 1 84 ? -35.708 -28.121 15.696 1.00 80.62 84 LEU A O 1
ATOM 704 N N . ARG A 1 85 ? -34.275 -28.150 17.429 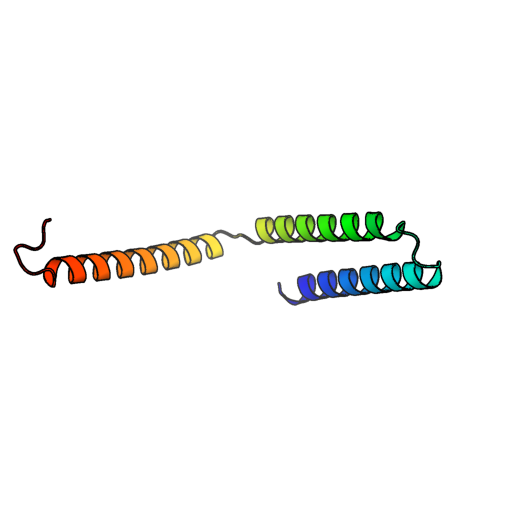1.00 74.12 85 ARG A N 1
ATOM 705 C CA . ARG A 1 85 ? -33.876 -29.544 17.242 1.00 74.12 85 ARG A CA 1
ATOM 706 C C . ARG A 1 85 ? -35.019 -30.453 17.708 1.00 74.12 85 ARG A C 1
ATOM 708 O O . ARG A 1 85 ? -35.348 -30.431 18.894 1.00 74.12 85 ARG A O 1
ATOM 715 N N . PRO A 1 86 ? -35.627 -31.248 16.813 1.00 70.75 86 PRO A N 1
ATOM 716 C CA . PRO A 1 86 ? -36.653 -32.197 17.211 1.00 70.75 86 PRO A CA 1
ATOM 717 C C . PRO A 1 86 ? -36.047 -33.275 18.130 1.00 70.75 86 PRO A C 1
ATOM 719 O O . PRO A 1 86 ? -34.898 -33.675 17.925 1.00 70.75 86 PRO A O 1
ATOM 722 N N . PRO A 1 87 ? -36.784 -33.757 19.145 1.00 61.84 87 PRO A N 1
ATOM 723 C CA . PRO A 1 87 ? -36.305 -34.833 20.008 1.00 61.84 87 PRO A CA 1
ATOM 724 C C . PRO A 1 87 ? -36.129 -36.124 19.187 1.00 61.84 87 PRO A C 1
ATOM 726 O O . PRO A 1 87 ? -37.102 -36.632 18.635 1.00 61.84 87 PRO A O 1
ATOM 729 N N . GLY A 1 88 ? -34.893 -36.640 19.097 1.00 63.34 88 GLY A N 1
ATOM 730 C CA . GLY A 1 88 ? -34.582 -37.947 18.491 1.00 63.34 88 GLY A CA 1
ATOM 731 C C . GLY A 1 88 ? -33.593 -37.980 17.314 1.00 63.34 88 GLY A C 1
ATOM 732 O O . GLY A 1 88 ? -33.433 -39.037 16.716 1.00 63.34 88 GLY A O 1
ATOM 733 N N . THR A 1 89 ? -32.918 -36.882 16.957 1.00 64.88 89 THR A N 1
ATOM 734 C CA . THR A 1 89 ? -31.925 -36.853 15.851 1.00 64.88 89 THR A CA 1
ATOM 735 C C . THR A 1 89 ? -30.474 -37.098 16.290 1.00 64.88 89 THR A C 1
ATOM 737 O O . THR A 1 89 ? -29.548 -36.565 15.681 1.00 64.88 89 THR A O 1
ATOM 740 N N . ASP A 1 90 ? -30.269 -37.880 17.345 1.00 63.31 90 ASP A N 1
ATOM 741 C CA . ASP A 1 90 ? -28.939 -38.235 17.838 1.00 63.31 90 ASP A CA 1
ATOM 742 C C . ASP A 1 90 ? -28.550 -39.588 17.213 1.00 63.31 90 ASP A C 1
ATOM 744 O O . ASP A 1 90 ? -28.862 -40.645 17.762 1.00 63.31 90 ASP A O 1
ATOM 748 N N . ALA A 1 91 ? -27.939 -39.550 16.027 1.00 55.25 91 ALA A N 1
ATOM 749 C CA . ALA A 1 91 ? -27.301 -40.696 15.372 1.00 55.25 91 ALA A CA 1
ATOM 750 C C . ALA A 1 91 ? -25.870 -40.327 14.970 1.00 55.25 91 ALA A C 1
ATOM 752 O O . ALA A 1 91 ? -25.683 -39.197 14.459 1.00 55.25 91 ALA A O 1
#

Radius of gyration: 24.75 Å; Cα contacts (8 Å, |Δi|>4): 12; chains: 1; bounding box: 55×52×46 Å